Protein AF-A0A6J8B697-F1 (afdb_monomer_lite)

Organism: Mytilus coruscus (NCBI:txid42192)

Foldseek 3Di:
DDDPPPPVVVVVVVVVPPPDDDPDDDPPVVPPPPDDDDDDDDDDDDDDDDDDDDDDDDDPPPPPDDPDDDDDPDWDWDKDADLVLQWIWIDIPAEIEIERQDDPLNVLCVDPVSVVVVVVVSVVLVPPPVADWDWDDLVRQCVRDVVVSVVQVDPNHTYTYRD

Sequence (163 aa):
MKSLKDSDNLRRKQFHRLADDHLDLDLEQLRRCTYEPSYETLATTKTAPSSTKHHATHHHRTHGTHPTKEPAETDSFSFKYDPLKHLMVAMTHHKCYIYTVMGTESTDVHTSHGLHLLETKLITMVDDSSMTYSSMSHDEVTAASKLFARSCNKSGMTTFKLN

Structure (mmCIF, N/CA/C/O backbone):
data_AF-A0A6J8B697-F1
#
_entry.id   AF-A0A6J8B697-F1
#
loop_
_atom_site.group_PDB
_atom_site.id
_atom_site.type_symbol
_atom_site.label_atom_id
_atom_site.label_alt_id
_atom_site.label_comp_id
_atom_site.label_asym_id
_atom_site.label_entity_id
_atom_site.label_seq_id
_atom_site.pdbx_PDB_ins_code
_atom_site.Cartn_x
_atom_site.Cartn_y
_atom_site.Cartn_z
_atom_site.occupancy
_atom_site.B_iso_or_equiv
_atom_site.auth_seq_id
_atom_site.auth_comp_id
_atom_site.auth_asym_id
_atom_site.auth_atom_id
_atom_site.pdbx_PDB_model_num
ATOM 1 N N . MET A 1 1 ? -6.546 -9.630 -56.488 1.00 44.41 1 MET A N 1
ATOM 2 C CA . MET A 1 1 ? -6.393 -10.186 -55.126 1.00 44.41 1 MET A CA 1
ATOM 3 C C . MET A 1 1 ? -4.903 -10.312 -54.828 1.00 44.41 1 MET A C 1
ATOM 5 O O . MET A 1 1 ? -4.270 -11.210 -55.362 1.00 44.41 1 MET A O 1
ATOM 9 N N . LYS A 1 2 ? -4.317 -9.351 -54.099 1.00 45.72 2 LYS A N 1
ATOM 10 C CA . LYS A 1 2 ? -2.896 -9.357 -53.707 1.00 45.72 2 LYS A CA 1
ATOM 11 C C . LYS A 1 2 ? -2.788 -9.812 -52.247 1.00 45.72 2 LYS A C 1
ATOM 13 O O . LYS A 1 2 ? -3.563 -9.371 -51.406 1.00 45.72 2 LYS A O 1
ATOM 18 N N . SER A 1 3 ? -1.881 -10.755 -52.023 1.00 43.66 3 SER A N 1
ATOM 19 C CA . SER A 1 3 ? -1.676 -11.548 -50.810 1.00 43.66 3 SER A CA 1
ATOM 20 C C . SER A 1 3 ? -1.238 -10.691 -49.614 1.00 43.66 3 SER A C 1
ATOM 22 O O . SER A 1 3 ? -0.227 -10.004 -49.690 1.00 43.66 3 SER A O 1
ATOM 24 N N . LEU A 1 4 ? -1.966 -10.776 -48.495 1.00 51.78 4 LEU A N 1
ATOM 25 C CA . LEU A 1 4 ? -1.642 -10.129 -47.211 1.00 51.78 4 LEU A CA 1
ATOM 26 C C . LEU A 1 4 ? -0.433 -10.752 -46.475 1.00 51.78 4 LEU A C 1
ATOM 28 O O . LEU A 1 4 ? -0.124 -10.336 -45.365 1.00 51.78 4 LEU A O 1
ATOM 32 N N . LYS A 1 5 ? 0.253 -11.747 -47.057 1.00 50.25 5 LYS A N 1
ATOM 33 C CA . LYS A 1 5 ? 1.338 -12.487 -46.381 1.00 50.25 5 LYS A CA 1
ATOM 34 C C . LYS A 1 5 ? 2.731 -11.854 -46.496 1.00 50.25 5 LYS A C 1
ATOM 36 O O . LYS A 1 5 ? 3.624 -12.262 -45.760 1.00 50.25 5 LYS A O 1
ATOM 41 N N . ASP A 1 6 ? 2.927 -10.857 -47.358 1.00 47.16 6 ASP A N 1
ATOM 42 C CA . ASP A 1 6 ? 4.257 -10.256 -47.575 1.00 47.16 6 ASP A CA 1
ATOM 43 C C . ASP A 1 6 ? 4.589 -9.094 -46.618 1.00 47.16 6 ASP A C 1
ATOM 45 O O . ASP A 1 6 ? 5.749 -8.700 -46.496 1.00 47.16 6 ASP A O 1
ATOM 49 N N . SER A 1 7 ? 3.607 -8.580 -45.871 1.00 46.53 7 SER A N 1
ATOM 50 C CA . SER A 1 7 ? 3.787 -7.450 -44.943 1.00 46.53 7 SER A CA 1
ATOM 51 C C . SER A 1 7 ? 4.479 -7.841 -43.628 1.00 46.53 7 SER A C 1
ATOM 53 O O . SER A 1 7 ? 5.176 -7.026 -43.022 1.00 46.53 7 SER A O 1
ATOM 55 N N . ASP A 1 8 ? 4.327 -9.095 -43.191 1.00 48.19 8 ASP A N 1
ATOM 56 C CA . ASP A 1 8 ? 4.842 -9.565 -41.896 1.00 48.19 8 ASP A CA 1
ATOM 57 C C . ASP A 1 8 ? 6.335 -9.928 -41.930 1.00 48.19 8 ASP A C 1
ATOM 59 O O . ASP A 1 8 ? 7.023 -9.900 -40.905 1.00 48.19 8 ASP A O 1
ATOM 63 N N . ASN A 1 9 ? 6.882 -10.211 -43.116 1.00 41.75 9 ASN A N 1
ATOM 64 C CA . ASN A 1 9 ? 8.288 -10.593 -43.270 1.00 41.75 9 ASN A CA 1
ATOM 65 C C . ASN A 1 9 ? 9.232 -9.371 -43.296 1.00 41.75 9 ASN A C 1
ATOM 67 O O . ASN A 1 9 ? 10.401 -9.470 -42.921 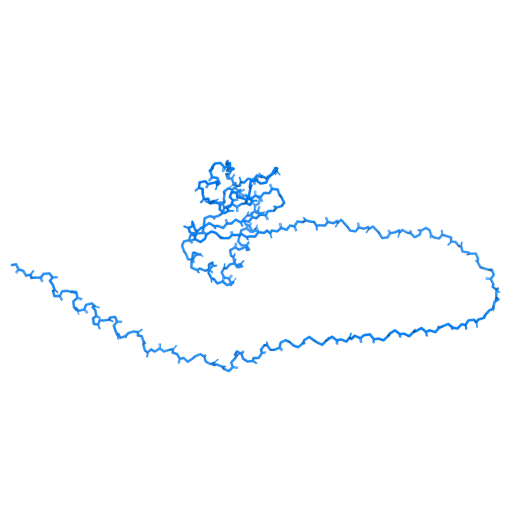1.00 41.75 9 ASN A O 1
ATOM 71 N N . LEU A 1 10 ? 8.721 -8.188 -43.663 1.00 43.59 10 LEU A N 1
ATOM 72 C CA . LEU A 1 10 ? 9.511 -6.951 -43.668 1.00 43.59 10 LEU A CA 1
ATOM 73 C C . LEU A 1 10 ? 9.618 -6.314 -42.271 1.00 43.59 10 LEU A C 1
ATOM 75 O O . LEU A 1 10 ? 10.649 -5.733 -41.942 1.00 43.59 10 LEU A O 1
ATOM 79 N N . ARG A 1 11 ? 8.614 -6.511 -41.402 1.00 50.31 11 ARG A N 1
ATOM 80 C CA . ARG A 1 11 ? 8.649 -6.039 -40.004 1.00 50.31 11 ARG A CA 1
ATOM 81 C C . ARG A 1 11 ? 9.580 -6.867 -39.114 1.00 50.31 11 ARG A C 1
ATOM 83 O O . ARG A 1 11 ? 10.260 -6.303 -38.263 1.00 50.31 11 ARG A O 1
ATOM 90 N N . ARG A 1 12 ? 9.690 -8.183 -39.337 1.00 48.06 12 ARG A N 1
ATOM 91 C CA . ARG A 1 12 ? 10.613 -9.046 -38.568 1.00 48.06 12 ARG A CA 1
ATOM 92 C C . ARG A 1 12 ? 12.094 -8.779 -38.845 1.00 48.06 12 ARG A C 1
ATOM 94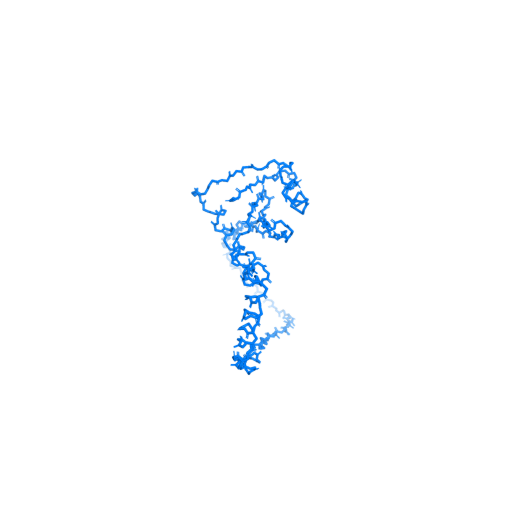 O O . ARG A 1 12 ? 12.914 -8.990 -37.960 1.00 48.06 12 ARG A O 1
ATOM 101 N N . LYS A 1 13 ? 12.450 -8.270 -40.029 1.00 44.19 13 LYS A N 1
ATOM 102 C CA . LYS A 1 13 ? 13.848 -7.930 -40.356 1.00 44.19 13 LYS A CA 1
ATOM 103 C C . LYS A 1 13 ? 14.314 -6.593 -39.774 1.00 44.19 13 LYS A C 1
ATOM 105 O O . LYS A 1 13 ? 15.516 -6.351 -39.733 1.00 44.19 13 LYS A O 1
ATOM 110 N N . GLN A 1 14 ? 13.393 -5.753 -39.296 1.00 44.94 14 GLN A N 1
ATOM 111 C CA . GLN A 1 14 ? 13.720 -4.454 -38.703 1.00 44.94 14 GLN A CA 1
ATOM 112 C C . GLN A 1 14 ? 13.960 -4.533 -37.182 1.00 44.94 14 GLN A C 1
ATOM 114 O O . GLN A 1 14 ? 14.663 -3.691 -36.638 1.00 44.94 14 GLN A O 1
ATOM 119 N N . PHE A 1 15 ? 13.471 -5.582 -36.509 1.00 39.88 15 PHE A N 1
ATOM 120 C CA . PHE A 1 15 ? 13.673 -5.793 -35.066 1.00 39.88 15 PHE A CA 1
ATOM 121 C C . PHE A 1 15 ? 14.989 -6.497 -34.691 1.00 39.88 15 PHE A C 1
ATOM 123 O O . PHE A 1 15 ? 15.339 -6.533 -33.519 1.00 39.88 15 PHE A O 1
ATOM 130 N N . HIS A 1 16 ? 15.750 -7.012 -35.662 1.00 38.25 16 HIS A N 1
ATOM 131 C CA . HIS A 1 16 ? 17.041 -7.673 -35.411 1.00 38.25 16 HIS A CA 1
ATOM 132 C C . HIS A 1 16 ? 18.270 -6.748 -35.531 1.00 38.25 16 HIS A C 1
ATOM 134 O O . HIS A 1 16 ? 19.391 -7.240 -35.526 1.00 38.25 16 HIS A O 1
ATOM 140 N N . ARG A 1 17 ? 18.094 -5.423 -35.648 1.00 40.72 17 ARG A N 1
ATOM 141 C CA . ARG A 1 17 ? 19.204 -4.444 -35.748 1.00 40.72 17 ARG A CA 1
ATOM 142 C C . ARG A 1 17 ? 19.169 -3.337 -34.687 1.00 40.72 17 ARG A C 1
ATOM 144 O O . ARG A 1 17 ? 19.599 -2.224 -34.960 1.00 40.72 17 ARG A O 1
ATOM 151 N N . LEU A 1 18 ? 18.625 -3.607 -33.503 1.00 42.19 18 LEU A N 1
ATOM 152 C CA . LEU A 1 18 ? 18.618 -2.638 -32.394 1.00 42.19 18 LEU A CA 1
ATOM 153 C C . LEU A 1 18 ? 19.088 -3.253 -31.066 1.00 42.19 18 LEU A C 1
ATOM 155 O O . LEU A 1 18 ? 18.720 -2.768 -30.004 1.00 42.19 18 LEU A O 1
ATOM 159 N N . ALA A 1 19 ? 19.877 -4.328 -31.118 1.00 41.19 19 ALA A N 1
ATOM 160 C CA . ALA A 1 19 ? 20.307 -5.072 -29.932 1.00 41.19 19 ALA A CA 1
ATOM 161 C C . ALA A 1 19 ? 21.834 -5.202 -29.794 1.00 41.19 19 ALA A C 1
ATOM 163 O O . ALA A 1 19 ? 22.279 -6.137 -29.147 1.00 41.19 19 ALA A O 1
ATOM 164 N N . ASP A 1 20 ? 22.624 -4.297 -30.381 1.00 44.53 20 ASP A N 1
ATOM 165 C CA . ASP A 1 20 ? 24.094 -4.405 -30.363 1.00 44.53 20 ASP A CA 1
ATOM 166 C C . ASP A 1 20 ? 24.820 -3.059 -30.216 1.00 44.53 20 ASP A C 1
ATOM 168 O O . ASP A 1 20 ? 25.880 -2.873 -30.793 1.00 44.53 20 ASP A O 1
ATOM 172 N N . ASP A 1 21 ? 24.298 -2.115 -29.431 1.00 40.88 21 ASP A N 1
ATOM 173 C CA . ASP A 1 21 ? 25.125 -0.985 -28.996 1.00 40.88 21 ASP A CA 1
ATOM 174 C C . ASP A 1 21 ? 24.747 -0.546 -27.579 1.00 40.88 21 ASP A C 1
ATOM 176 O O . ASP A 1 21 ? 23.571 -0.371 -27.261 1.00 40.88 21 ASP A O 1
ATOM 180 N N . HIS A 1 22 ? 25.784 -0.328 -26.764 1.00 45.41 22 HIS A N 1
ATOM 181 C CA . HIS A 1 22 ? 25.788 0.250 -25.414 1.00 45.41 22 HIS A CA 1
ATOM 182 C C . HIS A 1 22 ? 25.833 -0.687 -24.184 1.00 45.41 22 HIS A C 1
ATOM 184 O O . HIS A 1 22 ? 25.234 -0.402 -23.147 1.00 45.41 22 HIS A O 1
ATOM 190 N N . LEU A 1 23 ? 26.652 -1.744 -24.235 1.00 46.25 23 LEU A N 1
ATOM 191 C CA . LEU A 1 23 ? 27.267 -2.332 -23.033 1.00 46.25 23 LEU A CA 1
ATOM 192 C C . LEU A 1 23 ? 28.679 -1.759 -22.851 1.00 46.25 23 LEU A C 1
ATOM 194 O O . LEU A 1 23 ? 29.636 -2.332 -23.344 1.00 46.25 23 LEU A O 1
ATOM 198 N N . ASP A 1 24 ? 28.785 -0.634 -22.146 1.00 48.72 24 ASP A N 1
ATOM 199 C CA . ASP A 1 24 ? 30.027 -0.184 -21.501 1.00 48.72 24 ASP A CA 1
ATOM 200 C C . ASP A 1 24 ? 29.655 0.762 -20.351 1.00 48.72 24 ASP A C 1
ATOM 202 O O . ASP A 1 24 ? 29.681 1.987 -20.453 1.00 48.72 24 ASP A O 1
ATOM 206 N N . LEU A 1 25 ? 29.216 0.163 -19.244 1.00 44.56 25 LEU A N 1
ATOM 207 C CA . LEU A 1 25 ? 29.073 0.822 -17.947 1.00 44.56 25 LEU A CA 1
ATOM 208 C C . LEU A 1 25 ? 29.976 0.089 -16.952 1.00 44.56 25 LEU A C 1
ATOM 210 O O . LEU A 1 25 ? 29.570 -0.818 -16.234 1.00 44.56 25 LEU A O 1
ATOM 214 N N . ASP A 1 26 ? 31.248 0.462 -17.048 1.00 44.56 26 ASP A N 1
ATOM 215 C CA . ASP A 1 26 ? 32.270 0.568 -16.007 1.00 44.56 26 ASP A CA 1
ATOM 216 C C . ASP A 1 26 ? 32.082 -0.294 -14.736 1.00 44.56 26 ASP A C 1
ATOM 218 O O . ASP A 1 26 ? 31.582 0.141 -13.694 1.00 44.56 26 ASP A O 1
ATOM 222 N N . LEU A 1 27 ? 32.562 -1.539 -14.813 1.00 49.66 27 LEU A N 1
ATOM 223 C CA . LEU A 1 27 ? 32.596 -2.515 -13.715 1.00 49.66 27 LEU A CA 1
ATOM 224 C C . LEU A 1 27 ? 33.553 -2.122 -12.558 1.00 49.66 27 LEU A C 1
ATOM 226 O O . LEU A 1 27 ? 33.666 -2.864 -11.580 1.00 49.66 27 LEU A O 1
ATOM 230 N N . GLU A 1 28 ? 34.244 -0.979 -12.644 1.00 49.16 28 GLU A N 1
ATOM 231 C CA . GLU A 1 28 ? 35.178 -0.476 -11.622 1.00 49.16 28 GLU A CA 1
ATOM 232 C C . GLU A 1 28 ? 34.513 0.421 -10.555 1.00 49.16 28 GLU A C 1
ATOM 234 O O . GLU A 1 28 ? 35.041 0.539 -9.447 1.00 49.16 28 GLU A O 1
ATOM 239 N N . GLN A 1 29 ? 33.322 0.991 -10.794 1.00 47.53 29 GLN A N 1
ATOM 240 C CA . GLN A 1 29 ? 32.643 1.819 -9.774 1.00 47.53 29 GLN A CA 1
ATOM 241 C C . GLN A 1 29 ? 31.905 1.012 -8.690 1.00 47.53 29 GLN A C 1
ATOM 243 O O . GLN A 1 29 ? 31.692 1.512 -7.586 1.00 47.53 29 GLN A O 1
ATOM 248 N N . LEU A 1 30 ? 31.583 -0.262 -8.939 1.00 46.91 30 LEU A N 1
ATOM 249 C CA . LEU A 1 30 ? 30.866 -1.132 -7.991 1.00 46.91 30 LEU A CA 1
ATOM 250 C C . LEU A 1 30 ? 31.753 -1.750 -6.889 1.00 46.91 30 LEU A C 1
ATOM 252 O O . LEU A 1 30 ? 31.245 -2.453 -6.018 1.00 46.91 30 LEU A O 1
ATOM 256 N N . ARG A 1 31 ? 33.068 -1.483 -6.880 1.00 50.22 31 ARG A N 1
ATOM 257 C CA . ARG A 1 31 ? 34.017 -2.030 -5.886 1.00 50.22 31 ARG A CA 1
ATOM 258 C C . ARG A 1 31 ? 34.325 -1.118 -4.689 1.00 50.22 31 ARG A C 1
ATOM 260 O O . ARG A 1 31 ? 35.127 -1.507 -3.846 1.00 50.22 31 ARG A O 1
ATOM 267 N N . ARG A 1 32 ? 33.719 0.072 -4.570 1.00 49.38 32 ARG A N 1
ATOM 268 C CA . ARG A 1 32 ? 34.088 1.071 -3.534 1.00 49.38 32 ARG A CA 1
ATOM 269 C C . ARG A 1 32 ? 33.122 1.259 -2.362 1.00 49.38 32 ARG A C 1
ATOM 271 O O . ARG A 1 32 ? 33.295 2.200 -1.595 1.00 49.38 32 ARG A O 1
ATOM 278 N N . CYS A 1 33 ? 32.167 0.362 -2.147 1.00 37.94 33 CYS A N 1
ATOM 279 C CA . CYS A 1 33 ? 31.307 0.422 -0.960 1.00 37.94 33 CYS A CA 1
ATOM 280 C C . CYS A 1 33 ? 31.557 -0.757 -0.012 1.00 37.94 33 CYS A C 1
ATOM 282 O O . CYS A 1 33 ? 30.642 -1.509 0.307 1.00 37.94 33 CYS A O 1
ATOM 284 N N . THR A 1 34 ? 32.794 -0.923 0.459 1.00 41.47 34 THR A N 1
ATOM 285 C CA . THR A 1 34 ? 33.049 -1.689 1.687 1.00 41.47 34 THR A CA 1
ATOM 286 C C . THR A 1 34 ? 32.918 -0.737 2.870 1.00 41.47 34 THR A C 1
ATOM 288 O O . THR A 1 34 ? 33.809 0.063 3.149 1.00 41.47 34 THR A O 1
ATOM 291 N N . TYR A 1 35 ? 31.761 -0.790 3.524 1.00 41.12 35 TYR A N 1
ATOM 292 C CA . TYR A 1 35 ? 31.541 -0.199 4.838 1.00 41.12 35 TYR A CA 1
ATOM 293 C C . TYR A 1 35 ? 32.277 -1.060 5.875 1.00 41.12 35 TYR A C 1
ATOM 295 O O . TYR A 1 35 ? 31.885 -2.200 6.112 1.00 41.12 35 TYR A O 1
ATOM 303 N N . GLU A 1 36 ? 33.359 -0.534 6.447 1.00 40.75 36 GLU A N 1
ATOM 304 C CA . GLU A 1 36 ? 34.076 -1.113 7.592 1.00 40.75 36 GLU A CA 1
ATOM 305 C C . GLU A 1 36 ? 33.497 -0.513 8.887 1.00 40.75 36 GLU A C 1
ATOM 307 O O . GLU A 1 36 ? 33.728 0.669 9.161 1.00 40.75 36 GLU A O 1
ATOM 312 N N . PRO A 1 37 ? 32.734 -1.262 9.702 1.00 39.62 37 PRO A N 1
ATOM 313 C CA . PRO A 1 37 ? 32.365 -0.807 11.033 1.00 39.62 37 PRO A CA 1
ATOM 314 C C . PRO A 1 37 ? 33.513 -1.108 12.005 1.00 39.62 37 PRO A C 1
ATOM 316 O O . PRO A 1 37 ? 33.710 -2.253 12.409 1.00 39.62 37 PRO A O 1
ATOM 319 N N . SER A 1 38 ? 34.257 -0.085 12.428 1.00 44.09 38 SER A N 1
ATOM 320 C CA . SER A 1 38 ? 35.192 -0.224 13.549 1.00 44.09 38 SER A CA 1
ATOM 321 C C . SER A 1 38 ? 34.405 -0.315 14.861 1.00 44.09 38 SER A C 1
ATOM 323 O O . SER A 1 38 ? 33.917 0.694 15.373 1.00 44.09 38 SER A O 1
ATOM 325 N N . TYR A 1 39 ? 34.260 -1.521 15.406 1.00 43.69 39 TYR A N 1
ATOM 326 C CA . TYR A 1 39 ? 33.811 -1.727 16.781 1.00 43.69 39 TYR A CA 1
ATOM 327 C C . TYR A 1 39 ? 35.032 -1.715 17.713 1.00 43.69 39 TYR A C 1
ATOM 329 O O . TYR A 1 39 ? 35.905 -2.575 17.621 1.00 43.69 39 TYR A O 1
ATOM 337 N N . GLU A 1 40 ? 35.101 -0.754 18.634 1.00 42.47 40 GLU A N 1
ATOM 338 C CA . GLU A 1 40 ? 36.009 -0.822 19.784 1.00 42.47 40 GLU A CA 1
ATOM 339 C C . GLU A 1 40 ? 35.237 -1.341 20.999 1.00 42.47 40 GLU A C 1
ATOM 341 O O . GLU A 1 40 ? 34.310 -0.704 21.502 1.00 42.47 40 GLU A O 1
ATOM 346 N N . THR A 1 41 ? 35.628 -2.526 21.468 1.00 40.09 41 THR A N 1
ATOM 347 C CA . THR A 1 41 ? 35.032 -3.201 22.622 1.00 40.09 41 THR A CA 1
ATOM 348 C C . THR A 1 41 ? 35.996 -3.175 23.811 1.00 40.09 41 THR A C 1
ATOM 350 O O . THR A 1 41 ? 37.033 -3.827 23.783 1.00 40.09 41 THR A O 1
ATOM 353 N N . LEU A 1 42 ? 35.554 -2.473 24.863 1.00 47.31 42 LEU A N 1
ATOM 354 C CA . LEU A 1 42 ? 35.761 -2.657 26.313 1.00 47.31 42 LEU A CA 1
ATOM 355 C C . LEU A 1 42 ? 37.181 -2.710 26.910 1.00 47.31 42 LEU A C 1
ATOM 357 O O . LEU A 1 42 ? 37.944 -3.646 26.699 1.00 47.31 42 LEU A O 1
ATOM 361 N N . ALA A 1 43 ? 37.387 -1.868 27.930 1.00 40.28 43 ALA A N 1
ATOM 362 C CA . ALA A 1 43 ? 38.107 -2.286 29.132 1.00 40.28 43 ALA A CA 1
ATOM 363 C C . ALA A 1 43 ? 37.456 -1.713 30.403 1.00 40.28 43 ALA A C 1
ATOM 365 O O . ALA A 1 43 ? 37.464 -0.514 30.667 1.00 40.28 43 ALA A O 1
ATOM 366 N N . THR A 1 44 ? 36.878 -2.615 31.197 1.00 41.78 44 THR A N 1
ATOM 367 C CA . THR A 1 44 ? 36.478 -2.410 32.591 1.00 41.78 44 THR A CA 1
ATOM 368 C C . THR A 1 44 ? 37.714 -2.480 33.485 1.00 41.78 44 THR A C 1
ATOM 370 O O . THR A 1 44 ? 38.424 -3.482 33.454 1.00 41.78 44 THR A O 1
ATOM 373 N N . THR A 1 45 ? 37.927 -1.496 34.358 1.00 45.31 45 THR A N 1
ATOM 374 C CA . THR A 1 45 ? 38.874 -1.614 35.477 1.00 45.31 45 THR A CA 1
ATOM 375 C C . THR A 1 45 ? 38.184 -1.294 36.800 1.00 45.31 45 THR A C 1
ATOM 377 O O . THR A 1 45 ? 37.752 -0.178 37.073 1.00 45.31 45 THR A O 1
ATOM 380 N N . LYS A 1 46 ? 38.056 -2.339 37.626 1.00 45.84 46 LYS A N 1
ATOM 381 C CA . LYS A 1 46 ? 37.721 -2.271 39.050 1.00 45.84 46 LYS A CA 1
ATOM 382 C C . LYS A 1 46 ? 38.969 -1.869 39.832 1.00 45.84 46 LYS A C 1
ATOM 384 O O . LYS A 1 46 ? 39.935 -2.625 39.790 1.00 45.84 46 LYS A O 1
ATOM 389 N N . THR A 1 47 ? 38.875 -0.832 40.665 1.00 39.12 47 THR A N 1
ATOM 390 C CA . THR A 1 47 ? 39.707 -0.734 41.877 1.00 39.12 47 THR A CA 1
ATOM 391 C C . THR A 1 47 ? 39.018 0.109 42.958 1.00 39.12 47 THR A C 1
ATOM 393 O O . THR A 1 47 ? 38.707 1.274 42.747 1.00 39.12 47 THR A O 1
ATOM 396 N N . ALA A 1 48 ? 38.809 -0.482 44.133 1.00 38.97 48 ALA A N 1
ATOM 397 C CA . ALA A 1 48 ? 38.676 0.189 45.434 1.00 38.97 48 ALA A CA 1
ATOM 398 C C . ALA A 1 48 ? 39.788 -0.412 46.325 1.00 38.97 48 ALA A C 1
ATOM 400 O O . ALA A 1 48 ? 40.110 -1.583 46.085 1.00 38.97 48 ALA A O 1
ATOM 401 N N . PRO A 1 49 ? 40.397 0.300 47.308 1.00 45.91 49 PRO A N 1
ATOM 402 C CA . PRO A 1 49 ? 39.699 0.653 48.558 1.00 45.91 49 PRO A CA 1
ATOM 403 C C . PRO A 1 49 ? 40.181 1.914 49.347 1.00 45.91 49 PRO A C 1
ATOM 405 O O . PRO A 1 49 ? 41.284 2.408 49.169 1.00 45.91 49 PRO A O 1
ATOM 408 N N . SER A 1 50 ? 39.328 2.332 50.301 1.00 38.69 50 SER A N 1
ATOM 409 C CA . SER A 1 50 ? 39.583 2.869 51.669 1.00 38.69 50 SER A CA 1
ATOM 410 C C . SER A 1 50 ? 40.491 4.101 51.918 1.00 38.69 50 SER A C 1
ATOM 412 O O . SER A 1 50 ? 41.703 4.018 51.777 1.00 38.69 50 SER A O 1
ATOM 414 N N . SER A 1 51 ? 39.965 5.184 52.528 1.00 39.75 51 SER A N 1
ATOM 415 C CA . SER A 1 51 ? 39.949 5.346 54.006 1.00 39.75 51 SER A CA 1
ATOM 416 C C . SER A 1 51 ? 39.359 6.691 54.515 1.00 39.75 51 SER A C 1
ATOM 418 O O . SER A 1 51 ? 39.565 7.751 53.941 1.00 39.75 51 SER A O 1
ATOM 420 N N . THR A 1 52 ? 38.626 6.579 55.632 1.00 47.44 52 THR A N 1
ATOM 421 C CA . THR A 1 52 ? 38.444 7.470 56.808 1.00 47.44 52 THR A CA 1
ATOM 422 C C . THR A 1 52 ? 38.180 8.995 56.752 1.00 47.44 52 THR A C 1
ATOM 424 O O . THR A 1 52 ? 39.052 9.790 56.438 1.00 47.44 52 THR A O 1
ATOM 427 N N . LYS A 1 53 ? 37.056 9.327 57.425 1.00 42.75 53 LYS A N 1
ATOM 428 C CA . LYS A 1 53 ? 36.792 10.398 58.426 1.00 42.75 53 LYS A CA 1
ATOM 429 C C . LYS A 1 53 ? 36.230 11.767 57.981 1.00 42.75 53 LYS A C 1
ATOM 431 O O . LYS A 1 53 ? 36.922 12.636 57.480 1.00 42.75 53 LYS A O 1
ATOM 436 N N . HIS A 1 54 ? 34.949 11.916 58.347 1.00 50.22 54 HIS A N 1
ATOM 437 C CA . HIS A 1 54 ? 34.213 13.061 58.909 1.00 50.22 54 HIS A CA 1
ATOM 438 C C . HIS A 1 54 ? 34.509 14.483 58.421 1.00 50.22 54 HIS A C 1
ATOM 440 O O . HIS A 1 54 ? 35.429 15.111 58.919 1.00 50.22 54 HIS A O 1
ATOM 446 N N . HIS A 1 55 ? 33.550 15.057 57.687 1.00 44.34 55 HIS A N 1
ATOM 447 C CA . HIS A 1 55 ? 33.053 16.408 57.957 1.00 44.34 55 HIS A CA 1
ATOM 448 C C . HIS A 1 55 ? 31.544 16.468 57.687 1.00 44.34 55 HIS A C 1
ATOM 450 O O . HIS A 1 55 ? 31.077 16.177 56.588 1.00 44.34 55 HIS A O 1
ATOM 456 N N . ALA A 1 56 ? 30.779 16.813 58.723 1.00 52.16 56 ALA A N 1
ATOM 457 C CA . ALA A 1 56 ? 29.365 17.127 58.608 1.00 52.16 56 ALA A CA 1
ATOM 458 C C . ALA A 1 56 ? 29.202 18.379 57.738 1.00 52.16 56 ALA A C 1
ATOM 460 O O . ALA A 1 56 ? 29.725 19.441 58.069 1.00 52.16 56 ALA A O 1
ATOM 461 N N . THR A 1 57 ? 28.474 18.251 56.634 1.00 54.56 57 THR A N 1
ATOM 462 C CA . THR A 1 57 ? 28.010 19.378 55.825 1.00 54.56 57 THR A CA 1
ATOM 463 C C . THR A 1 57 ? 26.523 19.190 55.553 1.00 54.56 57 THR A C 1
ATOM 465 O O . THR A 1 57 ? 26.057 18.104 55.211 1.00 54.56 57 THR A O 1
ATOM 468 N N . HIS A 1 58 ? 25.756 20.245 55.814 1.00 52.44 58 HIS A N 1
ATOM 469 C CA . HIS A 1 58 ? 24.309 20.280 55.665 1.00 52.44 58 HIS A CA 1
ATOM 470 C C . HIS A 1 58 ? 23.917 20.038 54.204 1.00 52.44 58 HIS A C 1
ATOM 472 O O . HIS A 1 58 ? 24.042 20.922 53.359 1.00 52.44 58 HIS A O 1
ATO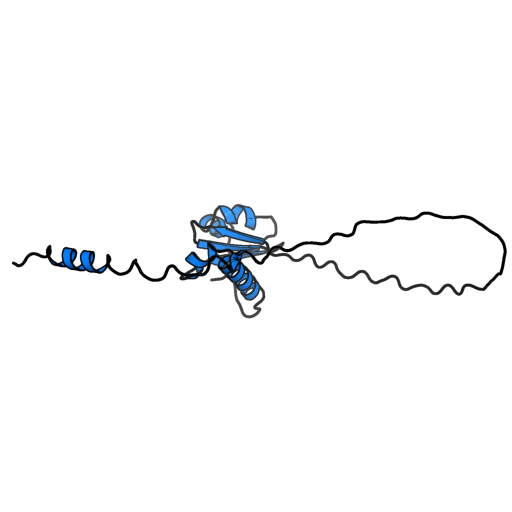M 478 N N . HIS A 1 59 ? 23.411 18.844 53.901 1.00 52.09 59 HIS A N 1
ATOM 479 C CA . HIS A 1 59 ? 22.792 18.574 52.612 1.00 52.09 59 HIS A CA 1
ATOM 480 C C . HIS A 1 59 ? 21.379 19.156 52.610 1.00 52.09 59 HIS A C 1
ATOM 482 O O . HIS A 1 59 ? 20.438 18.557 53.134 1.00 52.09 59 HIS A O 1
ATOM 488 N N . HIS A 1 60 ? 21.219 20.323 51.988 1.00 56.06 60 HIS A N 1
ATOM 489 C CA . HIS A 1 60 ? 19.924 20.702 51.445 1.00 56.06 60 HIS A CA 1
ATOM 490 C C . HIS A 1 60 ? 19.512 19.608 50.456 1.00 56.06 60 HIS A C 1
ATOM 492 O O . HIS A 1 60 ? 20.153 19.418 49.423 1.00 56.06 60 HIS A O 1
ATOM 498 N N . ARG A 1 61 ? 18.465 18.852 50.801 1.00 51.91 61 ARG A N 1
ATOM 499 C CA . ARG A 1 61 ? 17.779 17.962 49.865 1.00 51.91 61 ARG A CA 1
ATOM 500 C C . ARG A 1 61 ? 17.123 18.838 48.805 1.00 51.91 61 ARG A C 1
ATOM 502 O O . ARG A 1 61 ? 15.986 19.272 48.963 1.00 51.91 61 ARG A O 1
ATOM 509 N N . THR A 1 62 ? 17.846 19.116 47.731 1.00 62.03 62 THR A N 1
ATOM 510 C CA . THR A 1 62 ? 17.213 19.499 46.480 1.00 62.03 62 THR A CA 1
ATOM 511 C C . THR A 1 62 ? 16.418 18.280 46.025 1.00 62.03 62 THR A C 1
ATOM 513 O O . THR A 1 62 ? 16.968 17.213 45.757 1.00 62.03 62 THR A O 1
ATOM 516 N N . HIS A 1 63 ? 15.091 18.395 46.036 1.00 60.03 63 HIS A N 1
ATOM 517 C CA . HIS A 1 63 ? 14.235 17.438 45.353 1.00 60.03 63 HIS A CA 1
ATOM 518 C C . HIS A 1 63 ? 14.583 17.530 43.868 1.00 60.03 63 HIS A C 1
ATOM 520 O O . HIS A 1 63 ? 14.145 18.448 43.181 1.00 60.03 63 HIS A O 1
ATOM 526 N N . GLY A 1 64 ? 15.451 16.633 43.400 1.00 58.94 64 GLY A N 1
ATOM 527 C CA . GLY A 1 64 ? 15.737 16.499 41.983 1.00 58.94 64 GLY A CA 1
ATOM 528 C C . GLY A 1 64 ? 14.428 16.194 41.270 1.00 58.94 64 GLY A C 1
ATOM 529 O O . GLY A 1 64 ? 13.772 15.198 41.571 1.00 58.94 64 GLY A O 1
ATOM 530 N N . THR A 1 65 ? 14.025 17.064 40.354 1.00 65.94 65 THR A N 1
ATOM 531 C CA . THR A 1 65 ? 12.998 16.735 39.373 1.00 65.94 65 THR A CA 1
ATOM 532 C C . THR A 1 65 ? 13.498 15.526 38.599 1.00 65.94 65 THR A C 1
ATOM 534 O O . THR A 1 65 ? 14.515 15.605 37.908 1.00 65.94 65 THR A O 1
ATOM 537 N N . HIS A 1 66 ? 12.829 14.385 38.767 1.00 69.12 66 HIS A N 1
ATOM 538 C CA . HIS A 1 66 ? 13.072 13.225 37.921 1.00 69.12 66 HIS A CA 1
ATOM 539 C C . HIS A 1 66 ? 12.937 13.654 36.453 1.00 69.12 66 HIS A C 1
ATOM 541 O O . HIS A 1 66 ? 12.047 14.458 36.158 1.00 69.12 66 HIS A O 1
ATOM 547 N N . PRO A 1 67 ? 13.772 13.132 35.536 1.00 72.12 67 PRO A N 1
ATOM 548 C CA . PRO A 1 67 ? 13.545 13.324 34.115 1.00 72.12 67 PRO A CA 1
ATOM 549 C C . PRO A 1 67 ? 12.113 12.894 33.803 1.00 72.12 67 PRO A C 1
ATOM 551 O O . PRO A 1 67 ? 11.733 11.747 34.056 1.00 72.12 67 PRO A O 1
ATOM 554 N N . THR A 1 68 ? 11.299 13.824 33.313 1.00 74.19 68 THR A N 1
ATOM 555 C CA . THR A 1 68 ? 10.022 13.500 32.683 1.00 74.19 68 THR A CA 1
ATOM 556 C C . THR A 1 68 ? 10.319 12.495 31.583 1.00 74.19 68 THR A C 1
ATOM 558 O O . THR A 1 68 ? 11.065 12.805 30.657 1.00 74.19 68 THR A O 1
ATOM 561 N N . LYS A 1 69 ? 9.806 11.267 31.723 1.00 79.19 69 LYS A N 1
ATOM 562 C CA . LYS A 1 69 ? 9.913 10.267 30.662 1.00 79.19 69 LYS A CA 1
ATOM 563 C C . LYS A 1 69 ? 9.234 10.828 29.421 1.00 79.19 69 LYS A C 1
ATOM 565 O O . LYS A 1 69 ? 8.082 11.253 29.501 1.00 79.19 69 LYS A O 1
ATOM 570 N N . GLU A 1 70 ? 9.957 10.825 28.312 1.00 77.69 70 GLU A N 1
ATOM 571 C CA . GLU A 1 70 ? 9.385 11.109 27.005 1.00 77.69 70 GLU A CA 1
ATOM 572 C C . GLU A 1 70 ? 8.252 10.105 26.724 1.00 77.69 70 GLU A C 1
ATOM 574 O O . GLU A 1 70 ? 8.368 8.931 27.109 1.00 77.69 70 GLU A O 1
ATOM 579 N N . PRO A 1 71 ? 7.127 10.548 26.138 1.00 74.19 71 PRO A N 1
ATOM 580 C CA . PRO A 1 71 ? 6.063 9.645 25.728 1.00 74.19 71 PRO A CA 1
ATOM 581 C C . PRO A 1 71 ? 6.600 8.543 24.811 1.00 74.19 71 PRO A C 1
ATOM 583 O O . PRO A 1 71 ? 7.443 8.786 23.955 1.00 74.19 71 PRO A O 1
ATOM 586 N N . ALA A 1 72 ? 6.098 7.320 24.977 1.00 77.12 72 ALA A N 1
ATOM 587 C CA . ALA A 1 72 ? 6.427 6.239 24.059 1.00 77.12 72 ALA A CA 1
ATOM 588 C C . ALA A 1 72 ? 5.670 6.446 22.738 1.00 77.12 72 ALA A C 1
ATOM 590 O O . ALA A 1 72 ? 4.474 6.162 22.651 1.00 77.12 72 ALA A O 1
ATOM 591 N N . GLU A 1 73 ? 6.366 6.928 21.714 1.00 78.06 73 GLU A N 1
ATOM 592 C CA . GLU A 1 73 ? 5.860 6.947 20.343 1.00 78.06 73 GLU A CA 1
ATOM 593 C C . GLU A 1 73 ? 5.873 5.509 19.803 1.00 78.06 73 GLU A C 1
ATOM 595 O O . GLU A 1 73 ? 6.924 4.885 19.672 1.00 78.06 73 GLU A O 1
ATOM 600 N N . THR A 1 74 ? 4.691 4.929 19.578 1.00 78.12 74 THR A N 1
ATOM 601 C CA . THR A 1 74 ? 4.531 3.514 19.178 1.00 78.12 74 THR A CA 1
ATOM 602 C C . THR A 1 74 ? 3.752 3.363 17.875 1.00 78.12 74 THR A C 1
ATOM 604 O O . THR A 1 74 ? 2.964 2.428 17.721 1.00 78.12 74 THR A O 1
ATOM 607 N N . ASP A 1 75 ? 3.972 4.274 16.927 1.00 82.00 75 ASP A N 1
ATOM 608 C CA . ASP A 1 75 ? 3.407 4.143 15.586 1.00 82.00 75 ASP A CA 1
ATOM 609 C C . ASP A 1 75 ? 4.406 3.502 14.619 1.00 82.00 75 ASP A C 1
ATOM 611 O O . ASP A 1 75 ? 5.617 3.710 14.697 1.00 82.00 75 ASP A O 1
ATOM 615 N N . SER A 1 76 ? 3.897 2.662 13.726 1.00 91.56 76 SER A N 1
ATOM 616 C CA . SER A 1 76 ? 4.706 1.999 12.708 1.00 91.56 76 SER A CA 1
ATOM 617 C C . SER A 1 76 ? 3.836 1.589 11.533 1.00 91.56 76 SER A C 1
ATOM 619 O O . SER A 1 76 ? 2.688 1.172 11.708 1.00 91.56 76 SER A O 1
ATOM 621 N N . PHE A 1 77 ? 4.421 1.647 10.341 1.00 95.12 77 PHE A N 1
ATOM 622 C CA . PHE A 1 77 ? 3.815 1.102 9.140 1.00 95.12 77 PHE A CA 1
ATOM 623 C C . PHE A 1 77 ? 4.421 -0.257 8.793 1.00 95.12 77 PHE A C 1
ATOM 625 O O . PHE A 1 77 ? 5.634 -0.456 8.835 1.00 95.12 77 PHE A O 1
ATOM 632 N N . SER A 1 78 ? 3.562 -1.192 8.399 1.00 95.88 78 SER A N 1
ATOM 633 C CA . SER A 1 78 ? 3.948 -2.446 7.760 1.00 95.88 78 SER A CA 1
ATOM 634 C C . SER A 1 78 ? 3.345 -2.511 6.364 1.00 95.88 78 SER A C 1
ATOM 636 O O . SER A 1 78 ? 2.151 -2.263 6.188 1.00 95.88 78 SER A O 1
ATOM 638 N N . PHE A 1 79 ? 4.162 -2.881 5.381 1.00 97.19 79 PHE A N 1
ATOM 639 C CA . PHE A 1 79 ? 3.757 -2.933 3.982 1.00 97.19 79 PHE A CA 1
ATOM 640 C C . PHE A 1 79 ? 3.714 -4.366 3.463 1.00 97.19 79 PHE A C 1
ATOM 642 O O . PHE A 1 79 ? 4.544 -5.204 3.821 1.00 97.19 79 PHE A O 1
ATOM 649 N N . LYS A 1 80 ? 2.730 -4.662 2.610 1.00 96.75 80 LYS A N 1
ATOM 650 C CA . LYS A 1 80 ? 2.675 -5.911 1.838 1.00 96.75 80 LYS A CA 1
ATOM 651 C C . LYS A 1 80 ? 2.210 -5.632 0.421 1.00 96.75 80 LYS A C 1
ATOM 653 O O . LYS A 1 80 ? 1.307 -4.830 0.214 1.00 96.75 80 LYS A O 1
ATOM 658 N N . TYR A 1 81 ? 2.778 -6.357 -0.531 1.00 96.94 81 TYR A N 1
ATOM 659 C CA . TYR A 1 81 ? 2.384 -6.313 -1.933 1.00 96.94 81 TYR A CA 1
ATOM 660 C C . TYR A 1 81 ? 1.795 -7.664 -2.357 1.00 96.94 81 TYR A C 1
ATOM 662 O O . TYR A 1 81 ? 2.363 -8.716 -2.059 1.00 96.94 81 TYR A O 1
ATOM 670 N N . ASP A 1 82 ? 0.642 -7.632 -3.024 1.00 96.19 82 ASP A N 1
ATOM 671 C CA . ASP A 1 82 ? 0.033 -8.775 -3.699 1.00 96.19 82 ASP A CA 1
ATOM 672 C C . ASP A 1 82 ? 0.340 -8.684 -5.205 1.00 96.19 82 ASP A C 1
ATOM 674 O O . ASP A 1 82 ? -0.325 -7.928 -5.925 1.00 96.19 82 ASP A O 1
ATOM 678 N N . PRO A 1 83 ? 1.320 -9.458 -5.709 1.00 94.00 83 PRO A N 1
ATOM 679 C CA . PRO A 1 83 ? 1.743 -9.380 -7.103 1.00 94.00 83 PRO A CA 1
ATOM 680 C C . PRO A 1 83 ? 0.699 -9.917 -8.087 1.00 94.00 83 PRO A C 1
ATOM 682 O O . PRO A 1 83 ? 0.773 -9.604 -9.267 1.00 94.00 83 PRO A O 1
ATOM 685 N N . LEU A 1 84 ? -0.269 -10.724 -7.637 1.00 94.19 84 LEU A N 1
ATOM 686 C CA . LEU A 1 84 ? -1.301 -11.281 -8.521 1.00 94.19 84 LEU A CA 1
ATOM 687 C C . LEU A 1 84 ? -2.425 -10.285 -8.791 1.00 94.19 84 LEU A C 1
ATOM 689 O O . LEU A 1 84 ? -3.155 -10.413 -9.775 1.00 94.19 84 LEU A O 1
ATOM 693 N N . LYS A 1 85 ? -2.615 -9.344 -7.868 1.00 95.62 85 LYS A N 1
ATOM 694 C CA . LYS A 1 85 ? -3.686 -8.348 -7.909 1.00 95.62 85 LYS A CA 1
ATOM 695 C C . LYS A 1 85 ? -3.171 -6.938 -8.154 1.00 95.62 85 LYS A C 1
ATOM 697 O O . LYS A 1 85 ? -3.991 -6.049 -8.347 1.00 95.62 85 LYS A O 1
ATOM 702 N N . HIS A 1 86 ? -1.850 -6.753 -8.157 1.00 96.19 86 HIS A N 1
ATOM 703 C CA . HIS A 1 86 ? -1.200 -5.446 -8.197 1.00 96.19 86 HIS A CA 1
ATOM 704 C C . HIS A 1 86 ? -1.759 -4.515 -7.117 1.00 96.19 86 HIS A C 1
ATOM 706 O O . HIS A 1 86 ? -2.073 -3.354 -7.361 1.00 96.19 86 HIS A O 1
ATOM 712 N N . LEU A 1 87 ? -1.916 -5.051 -5.906 1.00 97.56 87 LEU A N 1
ATOM 713 C CA . LEU A 1 87 ? -2.374 -4.286 -4.754 1.00 97.56 87 LEU A CA 1
ATOM 714 C C . LEU A 1 87 ? -1.244 -4.176 -3.741 1.00 97.56 87 LEU A C 1
ATOM 716 O O . LEU A 1 87 ? -0.534 -5.146 -3.490 1.00 97.56 87 LEU A O 1
ATOM 720 N N . MET A 1 88 ? -1.116 -3.018 -3.114 1.00 97.75 88 MET A N 1
ATOM 721 C CA . MET A 1 88 ? -0.232 -2.795 -1.979 1.00 97.75 88 MET A CA 1
ATOM 722 C C . MET A 1 88 ? -1.069 -2.389 -0.774 1.00 97.75 88 MET A C 1
ATOM 724 O O . MET A 1 88 ? -2.072 -1.699 -0.920 1.00 97.75 88 MET A O 1
ATOM 728 N N . VAL A 1 89 ? -0.687 -2.829 0.418 1.00 97.62 89 VAL A N 1
ATOM 729 C CA . VAL A 1 89 ? -1.335 -2.411 1.659 1.00 97.62 89 VAL A CA 1
ATOM 730 C C . VAL A 1 89 ? -0.316 -1.784 2.593 1.00 97.62 89 VAL A C 1
ATOM 732 O O . VAL A 1 89 ? 0.744 -2.366 2.819 1.00 97.62 89 VAL A O 1
ATOM 735 N N . ALA A 1 90 ? -0.660 -0.621 3.140 1.00 97.50 90 ALA A N 1
ATOM 736 C CA . ALA A 1 90 ? 0.008 -0.008 4.280 1.00 97.50 90 ALA A CA 1
ATOM 737 C C . ALA A 1 90 ? -0.830 -0.268 5.535 1.00 97.50 90 ALA A C 1
ATOM 739 O O . ALA A 1 90 ? -2.041 -0.045 5.538 1.00 97.50 90 ALA A O 1
ATOM 740 N N . MET A 1 91 ? -0.208 -0.779 6.591 1.00 96.12 91 MET A N 1
ATOM 741 C CA . MET A 1 91 ? -0.893 -1.196 7.812 1.00 96.12 91 MET A CA 1
ATOM 742 C C . MET A 1 91 ? -0.299 -0.474 9.009 1.00 96.12 91 MET A C 1
ATOM 744 O O . MET A 1 91 ? 0.913 -0.523 9.200 1.00 96.12 91 MET A O 1
ATOM 748 N N . THR A 1 92 ? -1.153 0.125 9.828 1.00 93.81 92 THR A N 1
ATOM 749 C CA . THR A 1 92 ? -0.807 0.616 11.166 1.00 93.81 92 THR A CA 1
ATOM 750 C C . THR A 1 92 ? -1.369 -0.346 12.216 1.00 93.81 92 THR A C 1
ATOM 752 O O . THR A 1 92 ? -1.858 -1.430 11.885 1.00 93.81 92 THR A O 1
ATOM 755 N N . HIS A 1 93 ? -1.344 0.032 13.497 1.00 89.44 93 HIS A N 1
ATOM 756 C CA . HIS A 1 93 ? -1.936 -0.790 14.557 1.00 89.44 93 HIS A CA 1
ATOM 757 C C . HIS A 1 93 ? -3.440 -1.051 14.330 1.00 89.44 93 HIS A C 1
ATOM 759 O O . HIS A 1 93 ? -3.926 -2.154 14.577 1.00 89.44 93 HIS A O 1
ATOM 765 N N . HIS A 1 94 ? -4.177 -0.049 13.840 1.00 91.69 94 HIS A N 1
ATOM 766 C CA . HIS A 1 94 ? -5.646 -0.078 13.791 1.00 91.69 94 HIS A CA 1
ATOM 767 C C . HIS A 1 94 ? -6.233 0.108 12.393 1.00 91.69 94 HIS A C 1
ATOM 769 O O . HIS A 1 94 ? -7.455 0.103 12.237 1.00 91.69 94 HIS A O 1
ATOM 775 N N . LYS A 1 95 ? -5.400 0.327 11.373 1.00 95.00 95 LYS A N 1
ATOM 776 C CA . LYS A 1 95 ? -5.881 0.656 10.033 1.00 95.00 95 LYS A CA 1
ATOM 777 C C . LYS A 1 95 ? -5.099 -0.086 8.961 1.00 95.00 95 LYS A C 1
ATOM 779 O O . LYS A 1 95 ? -3.881 -0.198 9.037 1.00 95.00 95 LYS A O 1
ATOM 784 N N . CYS A 1 96 ? -5.816 -0.534 7.940 1.00 96.88 96 CYS A N 1
ATOM 785 C CA . CYS A 1 96 ? -5.255 -0.983 6.676 1.00 96.88 96 CYS A CA 1
ATOM 786 C C . CYS A 1 96 ? -5.646 -0.011 5.569 1.00 96.88 96 CYS A C 1
ATOM 788 O O . CYS A 1 96 ? -6.812 0.354 5.453 1.00 96.88 96 CYS A O 1
ATOM 790 N N . TYR A 1 97 ? -4.697 0.335 4.712 1.00 97.56 97 TYR A N 1
ATOM 791 C CA . TYR A 1 97 ? -4.911 1.187 3.552 1.00 97.56 97 TYR A CA 1
ATOM 792 C C . TYR A 1 97 ? -4.486 0.429 2.303 1.00 97.56 97 TYR A C 1
ATOM 794 O O . TYR A 1 97 ? -3.301 0.167 2.109 1.00 97.56 97 TYR A O 1
ATOM 802 N N . ILE A 1 98 ? -5.458 0.025 1.491 1.00 97.62 98 ILE A N 1
ATOM 803 C CA . ILE A 1 98 ? -5.252 -0.746 0.269 1.00 97.62 98 ILE A CA 1
ATOM 804 C C . ILE A 1 98 ? -5.159 0.218 -0.912 1.00 97.62 98 ILE A C 1
ATOM 806 O O . ILE A 1 98 ? -6.057 1.025 -1.156 1.00 97.62 98 ILE A O 1
ATOM 810 N N . TYR A 1 99 ? -4.067 0.091 -1.650 1.00 97.81 99 TYR A N 1
ATOM 811 C CA . TYR A 1 99 ? -3.728 0.853 -2.837 1.00 97.81 99 TYR A CA 1
ATOM 812 C C . TYR A 1 99 ? -3.662 -0.069 -4.052 1.00 97.81 99 TYR A C 1
ATOM 814 O O . TYR A 1 99 ? -3.061 -1.143 -3.993 1.00 97.81 99 TYR A O 1
ATOM 822 N N . THR A 1 100 ? -4.243 0.366 -5.164 1.00 97.56 100 THR A N 1
ATOM 823 C CA . THR A 1 100 ? -4.085 -0.284 -6.465 1.00 97.56 100 THR A CA 1
ATOM 824 C C . THR A 1 100 ? -2.862 0.295 -7.164 1.00 97.56 100 THR A C 1
ATOM 826 O O . THR A 1 100 ? -2.851 1.478 -7.502 1.00 97.56 100 THR A O 1
ATOM 829 N N . VAL A 1 101 ? -1.850 -0.542 -7.391 1.00 96.69 101 VAL A N 1
ATOM 830 C CA . VAL A 1 101 ? -0.622 -0.202 -8.121 1.00 96.69 101 VAL A CA 1
ATOM 831 C C . VAL A 1 101 ? -0.940 -0.166 -9.616 1.00 96.69 101 VAL A C 1
ATOM 833 O O . VAL A 1 101 ? -1.480 -1.134 -10.154 1.00 96.69 101 VAL A O 1
ATOM 836 N N . MET A 1 102 ? -0.637 0.940 -10.301 1.00 93.19 102 MET A N 1
ATOM 837 C CA . MET A 1 102 ? -1.0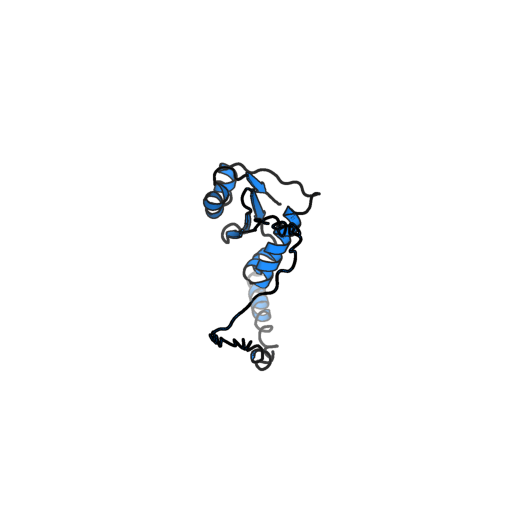46 1.142 -11.699 1.00 93.19 102 MET A CA 1
ATOM 838 C C . MET A 1 102 ? 0.078 1.702 -12.576 1.00 93.19 102 MET A C 1
ATOM 840 O O . MET A 1 102 ? 1.002 2.359 -12.108 1.00 93.19 102 MET A O 1
ATOM 844 N N . GLY A 1 103 ? -0.024 1.489 -13.891 1.00 92.75 103 GLY A N 1
ATOM 845 C CA . GLY A 1 103 ? 0.900 2.082 -14.862 1.00 92.75 103 GLY A CA 1
ATOM 846 C C . GLY A 1 103 ? 2.351 1.643 -14.643 1.00 92.75 103 GLY A C 1
ATOM 847 O O . GLY A 1 103 ? 2.626 0.450 -14.515 1.00 92.75 103 GLY A O 1
ATOM 848 N N . THR A 1 104 ? 3.272 2.608 -14.606 1.00 91.50 104 THR A N 1
ATOM 849 C CA . THR A 1 104 ? 4.714 2.369 -14.405 1.00 91.50 104 THR A CA 1
ATOM 850 C C . THR A 1 104 ? 5.033 1.809 -13.019 1.00 91.50 104 THR A C 1
ATOM 852 O O . THR A 1 104 ? 5.989 1.061 -12.852 1.00 91.50 104 THR A O 1
ATOM 855 N N . GLU A 1 105 ? 4.181 2.058 -12.027 1.00 93.81 105 GLU A N 1
ATOM 856 C CA . GLU A 1 105 ? 4.394 1.567 -10.663 1.00 93.81 105 GLU A CA 1
ATOM 857 C C . GLU A 1 105 ? 4.390 0.038 -10.591 1.00 93.81 105 GLU A C 1
ATOM 859 O O . GLU A 1 105 ? 5.074 -0.558 -9.760 1.00 93.81 105 GLU A O 1
ATOM 864 N N . SER A 1 106 ? 3.642 -0.613 -11.489 1.00 92.62 106 SER A N 1
ATOM 865 C CA . SER A 1 106 ? 3.561 -2.071 -11.538 1.00 92.62 106 SER A CA 1
ATOM 866 C C . SER A 1 106 ? 4.888 -2.718 -11.921 1.00 92.62 106 SER A C 1
ATOM 868 O O . SER A 1 106 ? 5.093 -3.883 -11.589 1.00 92.62 106 SER A O 1
ATOM 870 N N . THR A 1 107 ? 5.767 -2.016 -12.637 1.00 92.88 107 THR A N 1
ATOM 871 C CA . THR A 1 107 ? 7.125 -2.497 -12.909 1.00 92.88 107 THR A CA 1
ATOM 872 C C . THR A 1 107 ? 8.077 -2.094 -11.792 1.00 92.88 107 THR A C 1
ATOM 874 O O . THR A 1 107 ? 8.902 -2.902 -11.369 1.00 92.88 107 THR A O 1
ATOM 877 N N . ASP A 1 108 ? 7.914 -0.883 -11.261 1.00 93.69 108 ASP A N 1
ATOM 878 C CA . ASP A 1 108 ? 8.831 -0.302 -10.279 1.00 93.69 108 ASP A CA 1
ATOM 879 C C . ASP A 1 108 ? 8.783 -1.031 -8.930 1.00 93.69 108 ASP A C 1
ATOM 881 O O . ASP A 1 108 ? 9.824 -1.212 -8.293 1.00 93.69 108 ASP A O 1
ATOM 885 N N . VAL A 1 109 ? 7.608 -1.539 -8.534 1.00 95.75 109 VAL A N 1
ATOM 886 C CA . VAL A 1 109 ? 7.393 -2.309 -7.291 1.00 95.75 109 VAL A CA 1
ATOM 887 C C . VAL A 1 109 ? 8.273 -3.562 -7.180 1.00 95.75 109 VAL A C 1
ATOM 889 O O . VAL A 1 109 ? 8.476 -4.089 -6.088 1.00 95.75 109 VAL A O 1
ATOM 892 N N . HIS A 1 110 ? 8.824 -4.042 -8.298 1.00 94.94 110 HIS A N 1
ATOM 893 C CA . HIS A 1 110 ? 9.732 -5.190 -8.338 1.00 94.94 110 HIS A CA 1
ATOM 894 C C . HIS A 1 110 ? 11.208 -4.821 -8.117 1.00 94.94 110 HIS A C 1
ATOM 896 O O . HIS A 1 110 ? 12.075 -5.693 -8.161 1.00 94.94 110 HIS A O 1
ATOM 902 N N . THR A 1 111 ? 11.502 -3.547 -7.857 1.00 96.75 111 THR A N 1
ATOM 903 C CA . THR A 1 111 ? 12.828 -3.051 -7.475 1.00 96.75 111 THR A CA 1
ATOM 904 C C . THR A 1 111 ? 12.782 -2.506 -6.051 1.00 96.75 111 THR A C 1
ATOM 906 O O . THR A 1 111 ? 11.761 -1.963 -5.635 1.00 96.75 111 THR A O 1
ATOM 909 N N . SER A 1 112 ? 13.883 -2.585 -5.296 1.00 96.69 112 SER A N 1
ATOM 910 C CA . SER A 1 112 ? 13.918 -2.011 -3.940 1.00 96.69 112 SER A CA 1
ATOM 911 C C . SER A 1 112 ? 13.628 -0.509 -3.952 1.00 96.69 112 SER A C 1
ATOM 913 O O . SER A 1 112 ? 12.885 -0.014 -3.115 1.00 96.69 112 SER A O 1
ATOM 915 N N . HIS A 1 113 ? 14.168 0.215 -4.937 1.00 96.88 113 HIS A N 1
ATOM 916 C CA . HIS A 1 113 ? 13.935 1.650 -5.067 1.00 96.88 113 HIS A CA 1
ATOM 917 C C . HIS A 1 113 ? 12.459 1.972 -5.329 1.00 96.88 113 HIS A C 1
ATOM 919 O O . HIS A 1 113 ? 11.874 2.770 -4.601 1.00 96.88 113 HIS A O 1
ATOM 925 N N . GLY A 1 114 ? 11.842 1.327 -6.321 1.00 96.50 114 GLY A N 1
ATOM 926 C CA . GLY A 1 114 ? 10.435 1.556 -6.640 1.00 96.50 114 GLY A CA 1
ATOM 927 C C . GLY A 1 114 ? 9.486 1.097 -5.533 1.00 96.50 114 GLY A C 1
ATOM 928 O O . GLY A 1 114 ? 8.492 1.771 -5.269 1.00 96.50 114 GLY A O 1
ATOM 929 N N . LEU A 1 115 ? 9.828 0.024 -4.812 1.00 96.88 115 LEU A N 1
ATOM 930 C CA . LEU A 1 115 ? 9.091 -0.381 -3.618 1.00 96.88 115 LEU A CA 1
ATOM 931 C C . LEU A 1 115 ? 9.133 0.713 -2.540 1.00 96.88 115 LEU A C 1
ATOM 933 O O . LEU A 1 115 ? 8.078 1.116 -2.065 1.00 96.88 115 LEU A O 1
ATOM 937 N N . HIS A 1 116 ? 10.308 1.264 -2.217 1.00 97.50 116 HIS A N 1
ATOM 938 C CA . HIS A 1 116 ? 10.427 2.352 -1.237 1.00 97.50 116 HIS A CA 1
ATOM 939 C C . HIS A 1 116 ? 9.712 3.638 -1.666 1.00 97.50 116 HIS A C 1
ATOM 941 O O . HIS A 1 116 ? 9.139 4.340 -0.828 1.00 97.50 116 HIS A O 1
ATOM 947 N N . LEU A 1 117 ? 9.702 3.947 -2.966 1.00 97.62 117 LEU A N 1
ATOM 948 C CA . LEU A 1 117 ? 8.917 5.062 -3.496 1.00 97.62 117 LEU A CA 1
ATOM 949 C C . LEU A 1 117 ? 7.419 4.840 -3.266 1.00 97.62 117 LEU A C 1
ATOM 951 O O . LEU A 1 117 ? 6.732 5.759 -2.823 1.00 97.62 117 LEU A O 1
ATOM 955 N N . LEU A 1 118 ? 6.919 3.625 -3.505 1.00 97.69 118 LEU A N 1
ATOM 956 C CA . LEU A 1 118 ? 5.525 3.284 -3.233 1.00 97.69 118 LEU A CA 1
ATOM 957 C C . LEU A 1 118 ? 5.202 3.323 -1.735 1.00 97.69 118 LEU A C 1
ATOM 959 O O . LEU A 1 118 ? 4.192 3.907 -1.361 1.00 97.69 118 LEU A O 1
ATOM 963 N N . GLU A 1 119 ? 6.063 2.787 -0.868 1.00 97.69 119 GLU A N 1
ATOM 964 C CA . GLU A 1 119 ? 5.895 2.870 0.593 1.00 97.69 119 GLU A CA 1
ATOM 965 C C . GLU A 1 119 ? 5.772 4.330 1.053 1.00 97.69 119 GLU A C 1
ATOM 967 O O . GLU A 1 119 ? 4.818 4.694 1.743 1.00 97.69 119 GLU A O 1
ATOM 972 N N . THR A 1 120 ? 6.683 5.189 0.589 1.00 97.56 120 THR A N 1
ATOM 973 C CA . THR A 1 120 ? 6.688 6.626 0.906 1.00 97.56 120 THR A CA 1
ATOM 974 C C . THR A 1 120 ? 5.439 7.327 0.377 1.00 97.56 120 THR A C 1
ATOM 976 O O . THR A 1 120 ? 4.832 8.148 1.069 1.00 97.56 120 THR A O 1
ATOM 979 N N . LYS A 1 121 ? 5.021 6.987 -0.847 1.00 96.50 121 LYS A N 1
ATOM 980 C CA . LYS A 1 121 ? 3.797 7.506 -1.455 1.00 96.50 121 LYS A CA 1
ATOM 981 C C . LYS A 1 121 ? 2.570 7.142 -0.622 1.00 96.50 121 LYS A C 1
ATOM 983 O O . LYS A 1 121 ? 1.742 8.011 -0.372 1.00 96.50 121 LYS A O 1
ATOM 988 N N . LEU A 1 122 ? 2.457 5.891 -0.174 1.00 96.75 122 LEU A N 1
ATOM 989 C CA . LEU A 1 122 ? 1.327 5.433 0.634 1.00 96.75 122 LEU A CA 1
ATOM 990 C C . LEU A 1 122 ? 1.273 6.152 1.988 1.00 96.75 122 LEU A C 1
ATOM 992 O O . LEU A 1 122 ? 0.188 6.564 2.384 1.00 96.75 122 LEU A O 1
ATOM 996 N N . ILE A 1 123 ? 2.413 6.351 2.662 1.00 96.88 123 ILE A N 1
ATOM 997 C CA . ILE A 1 123 ? 2.477 7.149 3.904 1.00 96.88 123 ILE A CA 1
ATOM 998 C C . ILE A 1 123 ? 1.996 8.576 3.635 1.00 96.88 123 ILE A C 1
ATOM 1000 O O . ILE A 1 123 ? 1.108 9.069 4.320 1.00 96.88 123 ILE A O 1
ATOM 1004 N N . THR A 1 124 ? 2.520 9.203 2.578 1.00 96.50 124 THR A N 1
ATOM 1005 C CA . THR A 1 124 ? 2.163 10.580 2.207 1.00 96.50 124 THR A CA 1
ATOM 1006 C C . THR A 1 124 ? 0.673 10.713 1.918 1.00 96.50 124 THR A C 1
ATOM 1008 O O . THR A 1 124 ? 0.060 11.687 2.336 1.00 96.50 124 THR A O 1
ATOM 1011 N N . MET A 1 125 ? 0.079 9.733 1.228 1.00 95.38 125 MET A N 1
ATOM 1012 C CA . MET A 1 125 ? -1.366 9.693 1.024 1.00 95.38 125 MET A CA 1
ATOM 1013 C C . MET A 1 125 ? -2.071 9.625 2.374 1.00 95.38 125 MET A C 1
ATOM 1015 O O . MET A 1 125 ? -2.852 10.517 2.652 1.00 95.38 125 MET A O 1
ATOM 1019 N N . VAL A 1 126 ? -1.753 8.635 3.219 1.00 94.75 126 VAL A N 1
ATOM 1020 C CA . VAL A 1 126 ? -2.389 8.424 4.534 1.00 94.75 126 VAL A CA 1
ATOM 1021 C C . VAL A 1 126 ? -2.359 9.673 5.418 1.00 94.75 126 VAL A C 1
ATOM 1023 O O . VAL A 1 126 ? -3.373 9.971 6.055 1.00 94.75 126 VAL A O 1
ATOM 1026 N N . ASP A 1 127 ? -1.240 10.394 5.430 1.00 93.69 127 ASP A N 1
ATOM 1027 C CA . ASP A 1 127 ? -1.036 11.596 6.244 1.00 93.69 127 ASP A CA 1
ATOM 1028 C C . ASP A 1 127 ? -1.656 12.863 5.629 1.00 93.69 127 ASP A C 1
ATOM 1030 O O . ASP A 1 127 ? -1.823 13.876 6.317 1.00 93.69 127 ASP A O 1
ATOM 1034 N N . ASP A 1 128 ? -2.040 12.828 4.351 1.00 94.00 128 ASP A N 1
ATOM 1035 C CA . ASP A 1 128 ? -2.720 13.938 3.697 1.00 94.00 128 ASP A CA 1
ATOM 1036 C C . ASP A 1 128 ? -4.160 14.066 4.212 1.00 94.00 128 ASP A C 1
ATOM 1038 O O . ASP A 1 128 ? -5.084 13.365 3.797 1.00 94.00 128 ASP A O 1
ATOM 1042 N N . SER A 1 129 ? -4.364 15.032 5.109 1.00 87.56 129 SER A N 1
ATOM 1043 C CA . SER A 1 129 ? -5.674 15.347 5.693 1.00 87.56 129 SER A CA 1
ATOM 1044 C C . SER A 1 129 ? -6.755 15.751 4.678 1.00 87.56 129 SER A C 1
ATOM 1046 O O . SER A 1 129 ? -7.935 15.766 5.030 1.00 87.56 129 SER A O 1
ATOM 1048 N N . SER A 1 130 ? -6.380 16.093 3.440 1.00 91.06 130 SER A N 1
ATOM 1049 C CA . SER A 1 130 ? -7.325 16.432 2.371 1.00 91.06 130 SER A CA 1
ATOM 1050 C C . SER A 1 130 ? -7.856 15.205 1.625 1.00 91.06 130 SER A C 1
ATOM 1052 O O . SER A 1 130 ? -8.892 15.284 0.957 1.00 91.06 130 SER A O 1
ATOM 1054 N N . MET A 1 131 ? -7.184 14.060 1.758 1.00 89.19 131 MET A N 1
ATOM 1055 C CA . MET A 1 131 ? -7.581 12.823 1.106 1.00 89.19 131 MET A CA 1
ATOM 1056 C C . MET A 1 131 ? -8.789 12.200 1.803 1.00 89.19 131 MET A C 1
ATOM 1058 O O . MET A 1 131 ? -8.880 12.115 3.028 1.00 89.19 131 MET A O 1
ATOM 1062 N N . THR A 1 132 ? -9.733 11.720 0.996 1.00 89.88 132 THR A N 1
ATOM 1063 C CA . THR A 1 132 ? -10.882 10.951 1.483 1.00 89.88 132 THR A CA 1
ATOM 1064 C C . THR A 1 132 ? -10.738 9.504 1.049 1.00 89.88 132 THR A C 1
ATOM 1066 O O . THR A 1 132 ? -10.393 9.216 -0.096 1.00 89.88 132 THR A O 1
ATOM 1069 N N . TYR A 1 133 ? -11.006 8.583 1.972 1.00 92.12 133 TYR A N 1
ATOM 1070 C CA . TYR A 1 133 ? -10.898 7.152 1.715 1.00 92.12 133 TYR A CA 1
ATOM 1071 C C . TYR A 1 133 ? -12.247 6.478 1.845 1.00 92.12 133 TYR A C 1
ATOM 1073 O O . TYR A 1 133 ? -13.048 6.804 2.723 1.00 92.12 133 TYR A O 1
ATOM 1081 N N . SER A 1 134 ? -12.469 5.478 1.002 1.00 94.81 134 SER A N 1
ATOM 1082 C CA . SER A 1 134 ? -13.645 4.625 1.126 1.00 94.81 134 SER A CA 1
ATOM 1083 C C . SER A 1 134 ? -13.340 3.492 2.096 1.00 94.81 134 SER A C 1
ATOM 1085 O O . SER A 1 134 ? -12.341 2.795 1.931 1.00 94.81 134 SER A O 1
ATOM 1087 N N . SER A 1 135 ? -14.186 3.307 3.108 1.00 95.69 135 SER A N 1
ATOM 1088 C CA . SER A 1 135 ? -14.113 2.124 3.970 1.00 95.69 135 SER A CA 1
ATOM 1089 C C . SER A 1 135 ? -14.403 0.866 3.150 1.00 95.69 135 SER A C 1
ATOM 1091 O O . SER A 1 135 ? -15.254 0.896 2.263 1.00 95.69 135 SER A O 1
ATOM 1093 N N . MET A 1 136 ? -13.711 -0.228 3.455 1.00 95.69 136 MET A N 1
ATOM 1094 C CA . MET A 1 136 ? -13.937 -1.539 2.853 1.00 95.69 136 MET A CA 1
ATOM 1095 C C . MET A 1 136 ? -14.450 -2.515 3.907 1.00 95.69 136 MET A C 1
ATOM 1097 O O . MET A 1 136 ? -13.880 -2.645 4.993 1.00 95.69 136 MET A O 1
ATOM 1101 N N . SER A 1 137 ? -15.505 -3.245 3.563 1.00 94.69 137 SER A N 1
ATOM 1102 C CA . SER A 1 137 ? -15.985 -4.382 4.342 1.00 94.69 137 SER A CA 1
ATOM 1103 C C . SER A 1 137 ? -15.015 -5.564 4.267 1.00 94.69 137 SER A C 1
ATOM 1105 O O . SER A 1 137 ? -14.170 -5.668 3.374 1.00 94.69 137 SER A O 1
ATOM 1107 N N . HIS A 1 138 ? -15.153 -6.503 5.203 1.00 91.69 138 HIS A N 1
ATOM 1108 C CA . HIS A 1 138 ? -14.323 -7.705 5.224 1.00 91.69 138 HIS A CA 1
ATOM 1109 C C . HIS A 1 138 ? -14.431 -8.536 3.931 1.00 91.69 138 HIS A C 1
ATOM 1111 O O . HIS A 1 138 ? -13.419 -9.029 3.420 1.00 91.69 138 HIS A O 1
ATOM 1117 N N . ASP A 1 139 ? -15.643 -8.663 3.390 1.00 94.62 139 ASP A N 1
ATOM 1118 C CA . ASP A 1 139 ? -15.899 -9.429 2.170 1.00 94.62 139 ASP A CA 1
ATOM 1119 C C . ASP A 1 139 ? -15.233 -8.771 0.957 1.00 94.62 139 ASP A C 1
ATOM 1121 O O . ASP A 1 139 ? -14.615 -9.459 0.144 1.00 94.62 139 ASP A O 1
ATOM 1125 N N . GLU A 1 140 ? -15.254 -7.436 0.878 1.00 95.69 140 GLU A N 1
ATOM 1126 C CA . GLU A 1 140 ? -14.561 -6.684 -0.174 1.00 95.69 140 GLU A CA 1
ATOM 1127 C C . GLU A 1 140 ? -13.042 -6.847 -0.089 1.00 95.69 140 GLU A C 1
ATOM 1129 O O . GLU A 1 140 ? -12.392 -7.082 -1.107 1.00 95.69 140 GLU A O 1
ATOM 1134 N N . VAL A 1 141 ? -12.462 -6.786 1.116 1.00 95.75 141 VAL A N 1
ATOM 1135 C CA . VAL A 1 141 ? -11.022 -7.028 1.312 1.00 95.75 141 VAL A CA 1
ATOM 1136 C C . VAL A 1 141 ? -10.654 -8.453 0.901 1.00 95.75 141 VAL A C 1
ATOM 1138 O O . VAL A 1 141 ? -9.636 -8.667 0.243 1.00 95.75 141 VAL A O 1
ATOM 1141 N N . THR A 1 142 ? -11.491 -9.433 1.242 1.00 95.06 142 THR A N 1
ATOM 1142 C CA . THR A 1 142 ? -11.279 -10.842 0.887 1.00 95.06 142 THR A CA 1
ATOM 1143 C C . THR A 1 142 ? -11.387 -11.089 -0.612 1.00 95.06 142 THR A C 1
ATOM 1145 O O . THR A 1 142 ? -10.591 -11.856 -1.164 1.00 95.06 142 THR A O 1
ATOM 1148 N N . ALA A 1 143 ? -12.326 -10.417 -1.280 1.00 95.69 143 ALA A N 1
ATOM 1149 C CA . ALA A 1 143 ? -12.464 -10.447 -2.729 1.00 95.69 143 ALA A CA 1
ATOM 1150 C C . ALA A 1 143 ? -11.277 -9.768 -3.434 1.00 95.69 143 ALA A C 1
ATOM 1152 O O . ALA A 1 143 ? -10.799 -10.276 -4.452 1.00 95.69 143 ALA A O 1
ATOM 1153 N N . ALA A 1 144 ? -10.774 -8.663 -2.874 1.00 94.94 144 ALA A N 1
ATOM 1154 C CA . ALA A 1 144 ? -9.627 -7.935 -3.403 1.00 94.94 144 ALA A CA 1
ATOM 1155 C C . ALA A 1 144 ? -8.332 -8.749 -3.272 1.00 94.94 144 ALA A C 1
ATOM 1157 O O . ALA A 1 144 ? -7.655 -8.993 -4.270 1.00 94.94 144 ALA A O 1
ATOM 1158 N N . SER A 1 145 ? -8.005 -9.217 -2.063 1.00 96.38 145 SER A N 1
ATOM 1159 C CA . SER A 1 145 ? -6.826 -10.045 -1.810 1.00 96.38 145 SER A CA 1
ATOM 1160 C C . SER A 1 145 ? -6.980 -10.932 -0.572 1.00 96.38 145 SER A C 1
ATOM 1162 O O . SER A 1 145 ? -7.088 -10.471 0.568 1.00 96.38 145 SER A O 1
ATOM 1164 N N . LYS A 1 146 ? -6.837 -12.247 -0.774 1.00 93.19 146 LYS A N 1
ATOM 1165 C CA . LYS A 1 146 ? -6.761 -13.227 0.324 1.00 93.19 146 LYS A CA 1
ATOM 1166 C C . LYS A 1 146 ? -5.537 -13.012 1.221 1.00 93.19 146 LYS A C 1
ATOM 1168 O O . LYS A 1 146 ? -5.580 -13.377 2.397 1.00 93.19 146 LYS A O 1
ATOM 1173 N N . LEU A 1 147 ? -4.450 -12.449 0.682 1.00 93.06 147 LEU A N 1
ATOM 1174 C CA . LEU A 1 147 ? -3.252 -12.107 1.454 1.00 93.06 147 LEU A CA 1
ATOM 1175 C C . LEU A 1 147 ? -3.570 -10.999 2.466 1.00 93.06 147 LEU A C 1
ATOM 1177 O O . LEU A 1 147 ? -3.148 -11.062 3.628 1.00 93.06 147 LEU A O 1
ATOM 1181 N N . PHE A 1 148 ? -4.355 -10.012 2.038 1.00 94.81 148 PHE A N 1
ATOM 1182 C CA . PHE A 1 148 ? -4.711 -8.866 2.867 1.00 94.81 148 PHE A CA 1
ATOM 1183 C C . PHE A 1 148 ? -5.817 -9.197 3.849 1.00 94.81 148 PHE A C 1
ATOM 1185 O O . PHE A 1 148 ? -5.692 -8.803 4.999 1.00 94.81 148 PHE A O 1
ATOM 1192 N N . ALA A 1 149 ? -6.804 -10.020 3.486 1.00 92.75 149 ALA A N 1
ATOM 1193 C CA . ALA A 1 149 ? -7.840 -10.470 4.419 1.00 92.75 149 ALA A CA 1
ATOM 1194 C C . ALA A 1 149 ? -7.261 -11.026 5.729 1.00 92.75 149 ALA A C 1
ATOM 1196 O O . ALA A 1 149 ? -7.726 -10.691 6.811 1.00 92.75 149 ALA A O 1
ATOM 1197 N N . ARG A 1 150 ? -6.180 -11.813 5.658 1.00 88.56 150 ARG A N 1
ATOM 1198 C CA . ARG A 1 150 ? -5.518 -12.352 6.860 1.00 88.56 150 ARG A CA 1
ATOM 1199 C C . ARG A 1 150 ? -4.825 -11.282 7.697 1.00 88.56 150 ARG A C 1
ATOM 1201 O O . ARG A 1 150 ? -4.746 -11.407 8.914 1.00 88.56 150 ARG A O 1
ATOM 1208 N N . SER A 1 151 ? -4.260 -10.277 7.038 1.00 90.19 151 SER A N 1
ATOM 1209 C CA . SER A 1 151 ? -3.462 -9.247 7.703 1.00 90.19 151 SER A CA 1
ATOM 1210 C C . SER A 1 151 ? -4.348 -8.141 8.265 1.00 90.19 151 SER A C 1
ATOM 1212 O O . SER A 1 151 ? -4.081 -7.701 9.374 1.00 90.19 151 SER A O 1
ATOM 1214 N N . CYS A 1 152 ? -5.410 -7.785 7.537 1.00 93.38 152 CYS A N 1
ATOM 1215 C CA . CYS A 1 152 ? -6.305 -6.652 7.755 1.00 93.38 152 CYS A CA 1
ATOM 1216 C C . CYS A 1 152 ? -7.593 -6.977 8.517 1.00 93.38 152 CYS A C 1
ATOM 1218 O O . CYS A 1 152 ? -8.258 -6.064 8.987 1.00 93.38 152 CYS A O 1
ATOM 1220 N N . ASN A 1 153 ? -7.932 -8.255 8.704 1.00 84.25 153 ASN A N 1
ATOM 1221 C CA . ASN A 1 153 ? -9.120 -8.663 9.461 1.00 84.25 153 ASN A CA 1
ATOM 1222 C C . ASN A 1 153 ? -8.833 -8.968 10.941 1.00 84.25 153 ASN A C 1
ATOM 1224 O O . ASN A 1 153 ? -9.418 -9.877 11.531 1.00 84.25 153 ASN A O 1
ATOM 1228 N N . LYS A 1 154 ? -7.875 -8.267 11.550 1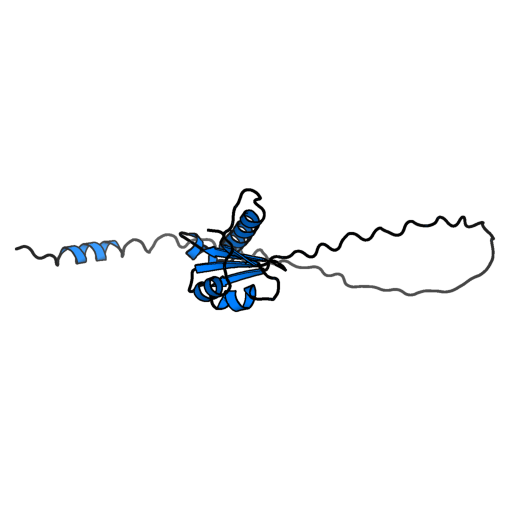.00 83.25 154 LYS A N 1
ATOM 1229 C CA . LYS A 1 154 ? -7.671 -8.374 12.999 1.00 83.25 154 LYS A CA 1
ATOM 1230 C C . LYS A 1 154 ? -8.761 -7.575 13.713 1.00 83.25 154 LYS A C 1
ATOM 1232 O O . LYS A 1 154 ? -9.199 -6.541 13.216 1.00 83.25 154 LYS A O 1
ATOM 1237 N N . SER A 1 155 ? -9.189 -8.049 14.882 1.00 80.75 155 SER A N 1
ATOM 1238 C CA . SER A 1 155 ? -10.209 -7.364 15.684 1.00 80.75 155 SER A CA 1
ATOM 1239 C C . SER A 1 155 ? -9.824 -5.903 15.931 1.00 80.75 155 SER A C 1
ATOM 1241 O O . SER A 1 155 ? -8.716 -5.629 16.387 1.00 80.75 155 SER A O 1
ATOM 1243 N N . GLY A 1 156 ? -10.746 -4.980 15.646 1.00 83.25 156 GLY A N 1
ATOM 1244 C CA . GLY A 1 156 ? -10.537 -3.540 15.825 1.00 83.25 156 GLY A CA 1
ATOM 1245 C C . GLY A 1 156 ? -9.757 -2.847 14.705 1.00 83.25 156 GLY A C 1
ATOM 1246 O O . GLY A 1 156 ? -9.427 -1.674 14.861 1.00 83.25 156 GLY A O 1
ATOM 1247 N N . MET A 1 157 ? -9.461 -3.535 13.595 1.00 91.00 157 MET A N 1
ATOM 1248 C CA . MET A 1 157 ? -8.848 -2.914 12.424 1.00 91.00 157 MET A CA 1
ATOM 1249 C C . MET A 1 157 ? -9.893 -2.465 11.400 1.00 91.00 157 MET A C 1
ATOM 1251 O O . MET A 1 157 ? -10.751 -3.245 10.990 1.00 91.00 157 MET A O 1
ATOM 1255 N N . THR A 1 158 ? -9.779 -1.218 10.945 1.00 94.88 158 THR A N 1
ATOM 1256 C CA . THR A 1 158 ? -10.595 -0.670 9.852 1.00 94.88 158 THR A CA 1
ATOM 1257 C C . THR A 1 158 ? -9.796 -0.690 8.557 1.00 94.88 158 THR A C 1
ATOM 1259 O O . THR A 1 158 ? -8.615 -0.349 8.554 1.00 94.88 158 THR A O 1
ATOM 1262 N N . THR A 1 159 ? -10.420 -1.076 7.445 1.00 97.19 159 THR A N 1
ATOM 1263 C CA . THR A 1 159 ? -9.744 -1.099 6.142 1.00 97.19 159 THR A CA 1
ATOM 1264 C C . THR A 1 159 ? -10.298 -0.022 5.224 1.00 97.19 159 THR A C 1
ATOM 1266 O O . THR A 1 159 ? -11.504 0.199 5.181 1.00 97.19 159 THR A O 1
ATOM 1269 N N . PHE A 1 160 ? -9.411 0.631 4.485 1.00 97.31 160 PHE A N 1
ATOM 1270 C CA . PHE A 1 160 ? -9.709 1.723 3.576 1.00 97.31 160 PHE A CA 1
ATOM 1271 C C . PHE A 1 160 ? -9.117 1.456 2.193 1.00 97.31 160 PHE A C 1
ATOM 1273 O O . PHE A 1 160 ? -8.059 0.839 2.076 1.00 97.31 160 PHE A O 1
ATOM 1280 N N . LYS A 1 161 ? -9.774 1.969 1.156 1.00 96.94 161 LYS A N 1
ATOM 1281 C CA . LYS A 1 161 ? -9.277 2.026 -0.220 1.00 96.94 161 LYS A CA 1
ATOM 1282 C C . LYS A 1 161 ? -8.754 3.430 -0.530 1.00 96.94 161 LYS A C 1
ATOM 1284 O O . LYS A 1 161 ? -9.461 4.405 -0.272 1.00 96.94 161 LYS A O 1
ATOM 1289 N N . LEU A 1 162 ? -7.546 3.513 -1.091 1.00 94.75 162 LEU A N 1
ATOM 1290 C CA . LEU A 1 162 ? -6.841 4.771 -1.366 1.00 94.75 162 LEU A CA 1
ATOM 1291 C C . LEU A 1 162 ? -7.068 5.341 -2.783 1.00 94.75 162 LEU A C 1
ATOM 1293 O O . LEU A 1 162 ? -6.972 6.554 -2.953 1.00 94.75 162 LEU A O 1
ATOM 1297 N N . ASN A 1 163 ? -7.342 4.501 -3.790 1.00 90.62 163 ASN A N 1
ATOM 1298 C CA . ASN A 1 163 ? -7.596 4.897 -5.187 1.00 90.6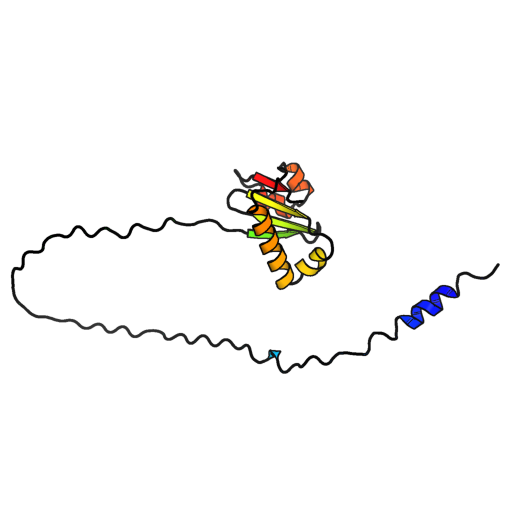2 163 ASN A CA 1
ATOM 1299 C C . ASN A 1 163 ? -8.486 3.897 -5.933 1.00 90.62 163 ASN A C 1
ATOM 1301 O O . ASN A 1 163 ? -8.298 2.672 -5.756 1.00 90.62 163 ASN A O 1
#

pLDDT: mean 74.02, std 23.47, range [37.94, 97.81]

Secondary structure (DSSP, 8-state):
---TTSHHHHHHTTTTSSSSS-----TTGGG-------------------------------------PPP------EEEEETTTTEEEEE-SSEEEEEE--TTHHHHTTSHHHHHHHHHHHHHHHH-TT---EEE-HHHHHHH-HHHHHHH-STT-EEEE--

Radius of gyration: 31.25 Å; chains: 1; bounding box: 56×34×114 Å